Protein AF-A0A2S4LGF0-F1 (afdb_monomer_lite)

Secondary structure (DSSP, 8-state):
-PPPEEEEEEE-TTS-EEEEEEETTEEEEEEEEESSHHHHHHHHHHHHHHHHHTT--EEE-S--TT-SS--

Sequence (71 aa):
MAQRVTYSIVDKPDGRFDLLVLLGGRVLHARTGFMTLAEAEEEVEFLRDLMTACGAPVVREVSFPGLLGSW

Structure (mmCIF, N/CA/C/O backbone):
data_AF-A0A2S4LGF0-F1
#
_entry.id   AF-A0A2S4LGF0-F1
#
loop_
_atom_site.group_PDB
_atom_site.id
_atom_site.type_symbol
_atom_site.label_atom_id
_atom_site.label_alt_id
_atom_site.label_comp_id
_atom_site.label_asym_id
_atom_site.label_entity_id
_atom_site.label_seq_id
_atom_site.pdbx_PDB_ins_code
_atom_site.Cartn_x
_atom_site.Cartn_y
_atom_site.Cartn_z
_atom_site.occupancy
_atom_site.B_iso_or_equiv
_atom_site.auth_seq_id
_atom_site.auth_comp_id
_atom_site.auth_asym_id
_atom_site.auth_atom_id
_atom_site.pdbx_PDB_model_num
ATOM 1 N N . MET A 1 1 ? -14.347 0.575 17.101 1.00 60.41 1 MET A N 1
ATOM 2 C CA . MET A 1 1 ? -12.874 0.454 17.035 1.00 60.41 1 MET A CA 1
ATOM 3 C C . MET A 1 1 ? -12.445 0.765 15.616 1.00 60.41 1 MET A C 1
ATOM 5 O O . MET A 1 1 ? -13.106 0.279 14.707 1.00 60.41 1 MET A O 1
ATOM 9 N N . ALA A 1 2 ? -11.407 1.579 15.426 1.00 61.97 2 ALA A N 1
ATOM 10 C CA . ALA A 1 2 ? -10.882 1.854 14.093 1.00 61.97 2 ALA A CA 1
ATOM 11 C C . ALA A 1 2 ? -10.360 0.556 13.463 1.00 61.97 2 ALA A C 1
ATOM 13 O O . ALA A 1 2 ? -9.577 -0.167 14.083 1.00 61.97 2 ALA A O 1
ATOM 14 N N . GLN A 1 3 ? -10.838 0.228 12.263 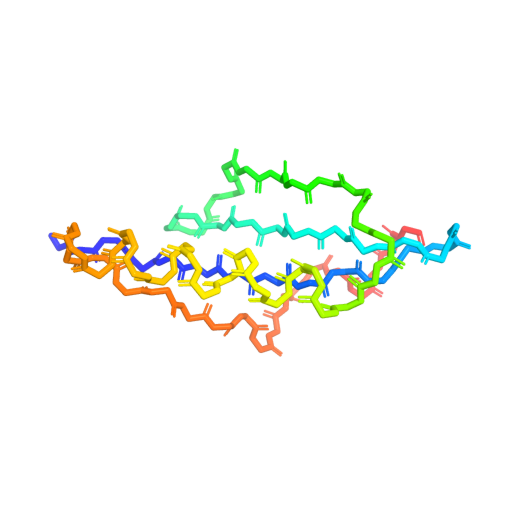1.00 73.62 3 GLN A N 1
ATOM 15 C CA . GLN A 1 3 ? -10.337 -0.922 11.521 1.00 73.62 3 GLN A CA 1
ATOM 16 C C . GLN A 1 3 ? -8.924 -0.618 11.033 1.00 73.62 3 GLN A C 1
ATOM 18 O O . GLN A 1 3 ? -8.670 0.419 10.428 1.00 73.62 3 GLN A O 1
ATOM 23 N N . ARG A 1 4 ? -8.000 -1.534 11.318 1.00 80.06 4 ARG A N 1
ATOM 24 C CA . ARG A 1 4 ? -6.638 -1.470 10.801 1.00 80.06 4 ARG A CA 1
ATOM 25 C C . ARG A 1 4 ? -6.668 -1.747 9.300 1.00 80.06 4 ARG A C 1
ATOM 27 O O . ARG A 1 4 ? -7.274 -2.735 8.875 1.00 80.06 4 ARG A O 1
ATOM 34 N N . VAL A 1 5 ? -5.998 -0.888 8.542 1.00 88.19 5 VAL A N 1
ATOM 35 C CA . VAL A 1 5 ? -5.783 -1.070 7.106 1.00 88.19 5 VAL A CA 1
ATOM 36 C C . VAL A 1 5 ? -4.390 -1.661 6.937 1.00 88.19 5 VAL A C 1
ATOM 38 O O . VAL A 1 5 ? -3.420 -1.088 7.437 1.00 88.19 5 VAL A O 1
ATOM 41 N N . THR A 1 6 ? -4.278 -2.809 6.279 1.00 90.88 6 THR A N 1
ATOM 42 C CA . THR A 1 6 ? -2.981 -3.364 5.876 1.00 90.88 6 THR A CA 1
ATOM 43 C C . THR A 1 6 ? -2.795 -3.216 4.376 1.00 90.88 6 THR A C 1
ATOM 45 O O . THR A 1 6 ? -3.767 -3.226 3.621 1.00 90.88 6 THR A O 1
ATOM 48 N N . TYR A 1 7 ? -1.551 -3.050 3.942 1.00 92.38 7 TYR A N 1
ATOM 49 C CA . TYR A 1 7 ? -1.222 -3.000 2.523 1.00 92.38 7 TYR A CA 1
ATOM 50 C C . TYR A 1 7 ? -0.012 -3.864 2.188 1.00 92.38 7 TYR A C 1
ATOM 52 O O . TYR A 1 7 ? 0.853 -4.102 3.038 1.00 92.38 7 TYR A O 1
ATOM 60 N N . SER A 1 8 ? 0.087 -4.253 0.922 1.00 91.62 8 SER A N 1
ATOM 61 C CA . SER A 1 8 ? 1.277 -4.875 0.357 1.00 91.62 8 SER A CA 1
ATOM 62 C C . SER A 1 8 ? 1.486 -4.453 -1.089 1.00 91.62 8 SER A C 1
ATOM 64 O O . SER A 1 8 ? 0.519 -4.225 -1.811 1.00 91.62 8 SER A O 1
ATOM 66 N N . ILE A 1 9 ? 2.749 -4.369 -1.495 1.00 93.25 9 ILE A N 1
ATOM 67 C CA . ILE A 1 9 ? 3.145 -4.136 -2.883 1.00 93.25 9 ILE A CA 1
ATOM 68 C C . ILE A 1 9 ? 3.674 -5.463 -3.422 1.00 93.25 9 ILE A C 1
ATOM 70 O O . ILE A 1 9 ? 4.583 -6.052 -2.833 1.00 93.25 9 ILE A O 1
ATOM 74 N N . VAL A 1 10 ? 3.084 -5.932 -4.516 1.00 91.62 10 VAL A N 1
ATOM 75 C CA . VAL A 1 10 ? 3.416 -7.193 -5.178 1.00 91.62 10 VAL A 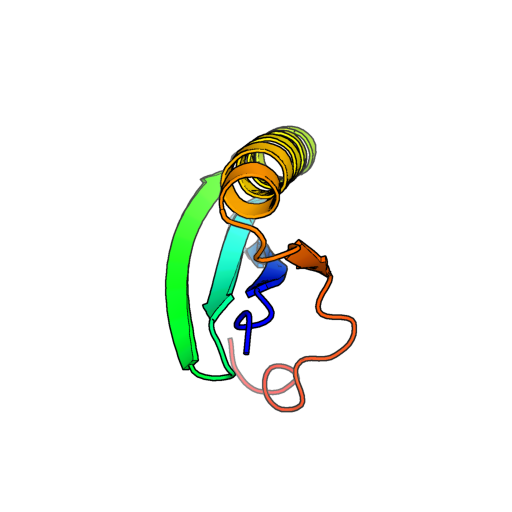CA 1
ATOM 76 C C . VAL A 1 10 ? 4.126 -6.881 -6.486 1.00 91.62 10 VAL A C 1
ATOM 78 O O . VAL A 1 10 ? 3.577 -6.168 -7.321 1.00 91.62 10 VAL A O 1
ATOM 81 N N . ASP A 1 11 ? 5.327 -7.426 -6.654 1.00 93.06 11 ASP A N 1
ATOM 82 C CA . ASP A 1 11 ? 6.046 -7.432 -7.930 1.00 93.06 11 ASP A CA 1
ATOM 83 C C . ASP A 1 11 ? 5.454 -8.518 -8.841 1.00 93.06 11 ASP A C 1
ATOM 85 O O . ASP A 1 11 ? 5.225 -9.656 -8.410 1.00 93.06 11 ASP A O 1
ATOM 89 N N . LYS A 1 12 ? 5.137 -8.152 -10.080 1.00 92.00 12 LYS A N 1
ATOM 90 C CA . LYS A 1 12 ? 4.456 -9.001 -11.052 1.00 92.00 12 LYS A CA 1
ATOM 91 C C . LYS A 1 12 ? 5.447 -9.507 -12.103 1.00 92.00 12 LYS A C 1
ATOM 93 O O . LYS A 1 12 ? 6.368 -8.794 -12.488 1.00 92.00 12 LYS A O 1
ATOM 98 N N . PRO A 1 13 ? 5.228 -10.710 -12.669 1.00 90.56 13 PRO A N 1
ATOM 99 C CA . PRO A 1 13 ? 6.117 -11.260 -13.697 1.00 90.56 13 PRO A CA 1
ATOM 100 C C . PRO A 1 13 ? 6.263 -10.397 -14.962 1.00 90.56 13 PRO A C 1
ATOM 102 O O . PRO A 1 13 ? 7.207 -10.587 -15.723 1.00 90.56 13 PRO A O 1
ATOM 105 N N . ASP A 1 14 ? 5.331 -9.471 -15.208 1.00 90.69 14 ASP A N 1
ATOM 106 C CA . ASP A 1 14 ? 5.373 -8.512 -16.317 1.00 90.69 14 ASP A CA 1
ATOM 107 C C . ASP A 1 14 ? 6.204 -7.249 -16.007 1.00 90.69 14 ASP A C 1
ATOM 109 O O . ASP A 1 14 ? 6.246 -6.327 -16.824 1.00 90.69 14 ASP A O 1
ATOM 113 N N . GLY A 1 15 ? 6.879 -7.210 -14.852 1.00 91.69 15 GLY A N 1
ATOM 114 C CA . GLY A 1 15 ? 7.710 -6.097 -14.395 1.00 91.69 15 GLY A CA 1
ATOM 115 C C . GLY A 1 15 ? 6.919 -4.927 -13.810 1.00 91.69 15 GLY A C 1
ATOM 116 O O . GLY A 1 15 ? 7.482 -3.847 -13.638 1.00 91.69 15 GLY A O 1
ATOM 117 N N . ARG A 1 16 ? 5.620 -5.110 -13.549 1.00 95.81 16 ARG A N 1
ATOM 118 C CA . ARG A 1 16 ? 4.758 -4.104 -12.920 1.00 95.81 16 ARG A CA 1
ATOM 119 C C . ARG A 1 16 ? 4.574 -4.377 -11.436 1.00 95.81 16 ARG A C 1
ATOM 121 O O . ARG A 1 16 ? 4.845 -5.467 -10.944 1.00 95.81 16 ARG A O 1
ATOM 128 N N . PHE A 1 17 ? 4.043 -3.386 -10.732 1.00 94.31 17 PHE A N 1
ATOM 129 C CA . PHE A 1 17 ? 3.706 -3.496 -9.321 1.00 94.31 17 PHE A CA 1
ATOM 130 C C . PHE A 1 17 ? 2.197 -3.367 -9.114 1.00 94.31 17 PHE A C 1
ATOM 132 O O . PHE A 1 17 ? 1.531 -2.546 -9.748 1.00 94.31 17 PHE A O 1
ATOM 139 N N . ASP A 1 18 ? 1.672 -4.160 -8.184 1.00 94.06 18 ASP A N 1
ATOM 140 C CA . ASP A 1 18 ? 0.289 -4.089 -7.721 1.00 94.06 18 ASP A CA 1
ATOM 141 C C . ASP A 1 18 ? 0.261 -3.721 -6.232 1.00 94.06 18 ASP A C 1
ATOM 143 O O . ASP A 1 18 ? 0.976 -4.310 -5.422 1.00 94.06 18 ASP A O 1
ATOM 147 N N . LEU A 1 19 ? -0.598 -2.777 -5.852 1.00 93.38 19 LEU A N 1
ATOM 148 C CA . LEU A 1 19 ? -0.889 -2.434 -4.462 1.00 93.38 19 LEU A CA 1
ATOM 149 C C . LEU A 1 19 ? -2.164 -3.155 -4.015 1.00 93.38 19 LEU A C 1
ATOM 151 O O . LEU A 1 19 ? -3.252 -2.898 -4.532 1.00 93.38 19 LEU A O 1
ATOM 155 N N . LEU A 1 20 ? -2.039 -4.029 -3.021 1.00 92.25 20 LEU A N 1
ATOM 156 C CA . LEU A 1 20 ? -3.155 -4.717 -2.376 1.00 92.25 20 LEU A CA 1
ATOM 157 C C . LEU A 1 20 ? -3.470 -4.052 -1.039 1.00 92.25 20 LEU A C 1
ATOM 159 O O . LEU A 1 20 ? -2.564 -3.823 -0.239 1.00 92.25 20 LEU A O 1
ATOM 163 N N . VAL A 1 21 ? -4.751 -3.784 -0.780 1.00 91.12 21 VAL A N 1
ATOM 164 C CA . VAL A 1 21 ? -5.233 -3.164 0.460 1.00 91.12 21 VAL A CA 1
ATOM 165 C C . VAL A 1 21 ? -6.290 -4.050 1.121 1.00 91.12 21 VAL A C 1
ATOM 167 O O . VAL A 1 21 ? -7.290 -4.451 0.513 1.00 91.12 21 VAL A O 1
ATOM 170 N N . LEU A 1 22 ? -6.069 -4.341 2.400 1.00 88.62 22 LEU A N 1
ATOM 171 C CA . LEU A 1 22 ? -6.923 -5.172 3.235 1.00 88.62 22 LEU A CA 1
ATOM 172 C C . LEU A 1 22 ? -7.506 -4.335 4.375 1.00 88.62 22 LEU A C 1
ATOM 174 O O . LEU A 1 22 ? -6.795 -3.616 5.080 1.00 88.62 22 LEU A O 1
ATOM 178 N N . LEU A 1 23 ? -8.812 -4.480 4.597 1.00 84.25 23 LEU A N 1
ATOM 179 C CA . LEU A 1 23 ? -9.531 -3.822 5.684 1.00 84.25 23 LEU A CA 1
ATOM 180 C C . LEU A 1 23 ? -10.091 -4.893 6.622 1.00 84.25 23 LEU A C 1
ATOM 182 O O . LEU A 1 23 ? -10.921 -5.710 6.223 1.00 84.25 23 LEU A O 1
ATOM 186 N N . GLY A 1 24 ? -9.611 -4.935 7.868 1.00 76.38 24 GLY A N 1
ATOM 187 C CA . GLY A 1 24 ? -10.105 -5.901 8.859 1.00 76.38 24 GLY A CA 1
ATOM 188 C C . GLY A 1 24 ? -9.951 -7.376 8.449 1.00 76.38 24 GLY A C 1
ATOM 189 O O . GLY A 1 24 ? -10.793 -8.195 8.811 1.00 76.38 24 GLY A O 1
ATOM 190 N N . GLY A 1 25 ? -8.909 -7.714 7.677 1.00 68.25 25 GLY A N 1
ATOM 191 C CA . GLY A 1 25 ? -8.623 -9.088 7.237 1.00 68.25 25 GLY A CA 1
ATOM 192 C C . GLY A 1 25 ? -9.443 -9.573 6.036 1.00 68.25 25 GLY A C 1
ATOM 193 O O . GLY A 1 25 ? -9.398 -10.755 5.707 1.00 68.25 25 GLY A O 1
ATOM 194 N N . ARG A 1 26 ? -10.189 -8.684 5.368 1.00 73.56 26 ARG A N 1
ATOM 195 C CA . ARG A 1 26 ? -10.812 -8.958 4.067 1.00 73.56 26 ARG A CA 1
ATOM 196 C C . ARG A 1 26 ? -10.135 -8.100 3.002 1.00 73.56 26 ARG A C 1
ATOM 198 O O . ARG A 1 26 ? -9.935 -6.902 3.209 1.00 73.56 26 ARG A O 1
ATOM 205 N N . VAL A 1 27 ? -9.768 -8.723 1.881 1.00 63.19 27 VAL A N 1
ATOM 206 C CA . VAL A 1 27 ? -9.257 -8.011 0.702 1.00 63.19 27 VAL A CA 1
ATOM 207 C C . VAL A 1 27 ? -10.393 -7.159 0.161 1.00 63.19 27 VAL A C 1
ATOM 209 O O . VAL A 1 27 ? -11.459 -7.690 -0.149 1.00 63.19 27 VAL A O 1
ATOM 212 N N . LEU A 1 28 ? -10.182 -5.846 0.101 1.00 72.19 28 LEU A N 1
ATOM 213 C CA . LEU A 1 28 ? -11.205 -4.919 -0.372 1.00 72.19 28 LEU A CA 1
ATOM 214 C C . LEU A 1 28 ? -10.833 -4.368 -1.744 1.00 72.19 28 LEU A C 1
ATOM 216 O O . LEU A 1 28 ? -11.680 -4.354 -2.635 1.00 72.19 28 LEU A O 1
ATOM 220 N N . HIS A 1 29 ? -9.570 -3.972 -1.936 1.00 83.56 29 HIS A N 1
ATOM 221 C CA . HIS A 1 29 ? -9.145 -3.245 -3.127 1.00 83.56 29 HIS A CA 1
ATOM 222 C C . HIS A 1 29 ? -7.736 -3.621 -3.584 1.00 83.56 29 HIS A C 1
ATOM 224 O O . HIS A 1 29 ? -6.828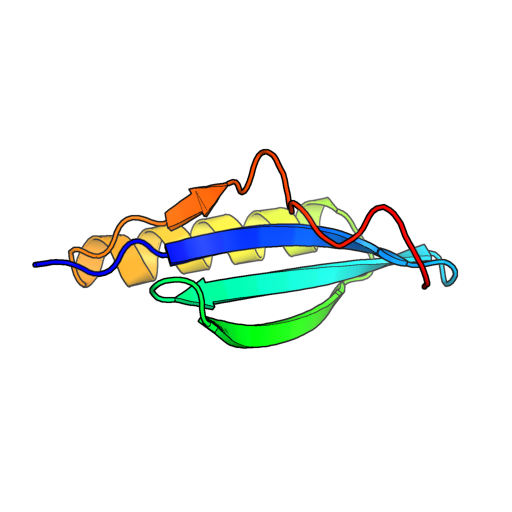 -3.814 -2.777 1.00 83.56 29 HIS A O 1
ATOM 230 N N . ALA A 1 30 ? -7.579 -3.689 -4.903 1.00 89.06 30 ALA A N 1
ATOM 231 C CA . ALA A 1 30 ? -6.301 -3.784 -5.579 1.00 89.06 30 ALA A CA 1
ATOM 232 C C . ALA A 1 30 ? -6.201 -2.613 -6.556 1.00 89.06 30 ALA A C 1
ATOM 234 O O . ALA A 1 30 ? -7.135 -2.366 -7.323 1.00 89.06 30 ALA A O 1
ATOM 235 N N . ARG A 1 31 ? -5.077 -1.903 -6.526 1.00 92.25 31 ARG A N 1
ATOM 236 C CA . ARG A 1 31 ? -4.705 -0.949 -7.567 1.00 92.25 31 ARG A CA 1
ATOM 237 C C . ARG A 1 31 ? -3.509 -1.533 -8.301 1.00 92.25 31 ARG A C 1
ATOM 239 O O . ARG A 1 31 ? -2.477 -1.782 -7.691 1.00 92.25 31 ARG A O 1
ATOM 246 N N . THR A 1 32 ? -3.694 -1.826 -9.580 1.00 92.25 32 THR A N 1
ATOM 247 C CA . THR A 1 32 ? -2.773 -2.668 -10.348 1.00 92.25 32 THR A CA 1
ATOM 248 C C . THR A 1 32 ? -2.065 -1.891 -11.445 1.00 92.25 32 THR A C 1
ATOM 250 O O . THR A 1 32 ? -2.640 -0.955 -12.006 1.00 92.25 32 THR A O 1
ATOM 253 N N . GLY A 1 33 ? -0.882 -2.358 -11.836 1.00 92.69 33 GLY A N 1
ATOM 254 C CA . GLY A 1 33 ? -0.203 -1.903 -13.047 1.00 92.69 33 GLY A CA 1
ATOM 255 C C . GLY A 1 33 ? 0.648 -0.643 -12.895 1.00 92.69 33 GLY A C 1
ATOM 256 O O . GLY A 1 33 ? 0.806 0.086 -13.874 1.00 92.69 33 GLY A O 1
ATOM 257 N N . PHE A 1 34 ? 1.199 -0.396 -11.706 1.00 95.56 34 PHE A N 1
ATOM 258 C CA . PHE A 1 34 ? 2.257 0.599 -11.524 1.00 95.56 34 PHE A CA 1
ATOM 259 C C . PHE A 1 34 ? 3.506 0.170 -12.302 1.00 95.56 34 PHE A C 1
ATOM 261 O O . PHE A 1 34 ? 3.871 -1.007 -12.296 1.00 95.56 34 PHE A O 1
ATOM 268 N N . MET A 1 35 ? 4.156 1.108 -12.985 1.00 96.19 35 MET A N 1
ATOM 269 C CA . MET A 1 35 ? 5.343 0.825 -13.797 1.00 96.19 35 MET A CA 1
ATOM 270 C C . MET A 1 35 ? 6.612 0.796 -12.953 1.00 96.19 35 MET A C 1
ATOM 272 O O . MET A 1 35 ? 7.600 0.179 -13.344 1.00 96.19 35 MET A O 1
ATOM 276 N N . THR A 1 36 ? 6.601 1.468 -11.801 1.00 95.62 36 THR A N 1
ATOM 277 C CA . THR A 1 36 ? 7.742 1.499 -10.886 1.00 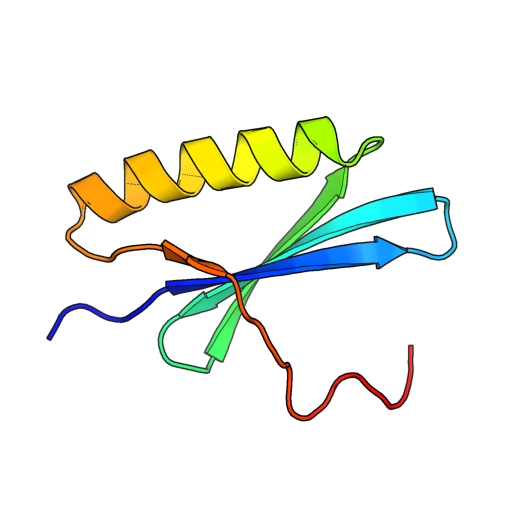95.62 36 THR A CA 1
ATOM 278 C C . THR A 1 36 ? 7.308 1.278 -9.442 1.00 95.62 36 THR A C 1
ATOM 280 O O . THR A 1 36 ? 6.170 1.558 -9.065 1.00 95.62 36 THR A O 1
ATOM 283 N N . LEU A 1 37 ? 8.245 0.810 -8.614 1.00 94.38 37 LEU A N 1
ATOM 284 C CA . LEU A 1 37 ? 8.030 0.705 -7.172 1.00 94.38 37 LEU A CA 1
ATOM 285 C C . LEU A 1 37 ? 7.744 2.079 -6.547 1.00 94.38 37 LEU A C 1
ATOM 287 O O . LEU A 1 37 ? 6.884 2.173 -5.681 1.00 94.38 37 LEU A O 1
ATOM 291 N N . ALA A 1 38 ? 8.409 3.136 -7.024 1.00 96.06 38 ALA A N 1
ATOM 292 C CA . ALA A 1 38 ? 8.229 4.494 -6.515 1.00 96.06 38 ALA A CA 1
ATOM 293 C C . ALA A 1 38 ? 6.785 4.990 -6.696 1.00 96.06 38 ALA A C 1
ATOM 295 O O . ALA A 1 38 ? 6.201 5.517 -5.758 1.00 96.06 38 ALA A O 1
ATOM 296 N N . GLU A 1 39 ? 6.169 4.734 -7.856 1.00 96.31 39 GLU A N 1
ATOM 297 C CA . GLU A 1 39 ? 4.755 5.073 -8.087 1.00 96.31 39 GLU A CA 1
ATOM 298 C C . GLU A 1 39 ? 3.818 4.333 -7.115 1.00 96.31 39 GLU A C 1
ATOM 300 O O . GLU A 1 39 ? 2.841 4.900 -6.625 1.00 96.31 39 GLU A O 1
ATOM 305 N N . ALA A 1 40 ? 4.109 3.063 -6.815 1.00 95.50 40 ALA A N 1
ATOM 306 C CA . ALA A 1 40 ? 3.331 2.293 -5.848 1.00 95.50 40 ALA A CA 1
ATOM 307 C C . ALA A 1 40 ? 3.541 2.792 -4.404 1.00 95.50 40 ALA A C 1
ATOM 309 O O . ALA A 1 40 ? 2.613 2.747 -3.596 1.00 95.50 40 ALA A O 1
ATOM 310 N N . GLU A 1 41 ? 4.740 3.268 -4.065 1.00 95.31 41 GLU A N 1
ATOM 311 C CA . GLU A 1 41 ? 5.054 3.856 -2.759 1.00 95.31 41 GLU A CA 1
ATOM 312 C C . GLU A 1 41 ? 4.395 5.230 -2.566 1.00 95.31 41 GLU A C 1
ATOM 314 O O . GLU A 1 41 ? 3.808 5.461 -1.509 1.00 95.31 41 GLU A O 1
ATOM 319 N N . GLU A 1 42 ? 4.390 6.092 -3.587 1.00 96.69 42 GLU A N 1
ATOM 320 C CA . GLU A 1 42 ? 3.661 7.372 -3.576 1.00 96.69 42 GLU A CA 1
ATOM 321 C C . GLU A 1 42 ? 2.158 7.161 -3.333 1.00 96.69 42 GLU A C 1
ATOM 323 O O . GLU A 1 42 ? 1.535 7.858 -2.528 1.00 96.69 42 GLU A O 1
ATOM 328 N N . GLU A 1 43 ? 1.569 6.140 -3.961 1.00 95.69 43 GLU A N 1
ATOM 329 C CA . GLU A 1 43 ? 0.171 5.778 -3.716 1.00 95.69 43 GLU A 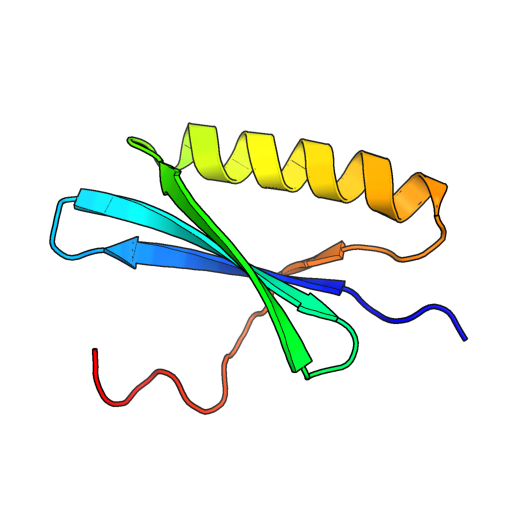CA 1
ATOM 330 C C . GLU A 1 43 ? -0.070 5.338 -2.259 1.00 95.69 43 GLU A C 1
ATOM 332 O O . GLU A 1 43 ? -1.106 5.654 -1.667 1.00 95.69 43 GLU A O 1
ATOM 337 N N . VAL A 1 44 ? 0.878 4.616 -1.654 1.00 95.00 44 V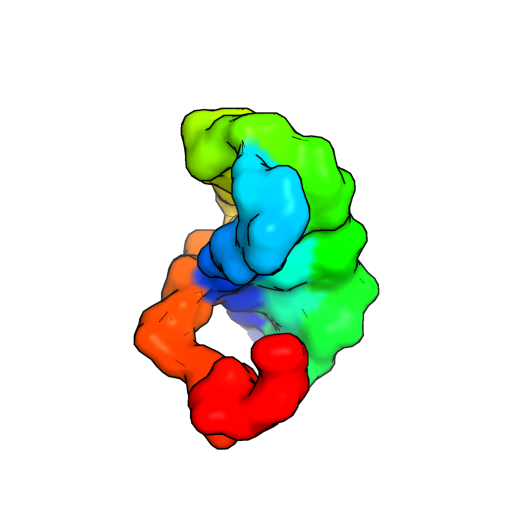AL A N 1
ATOM 338 C CA . VAL A 1 44 ? 0.798 4.211 -0.241 1.00 95.00 44 VAL A CA 1
ATOM 339 C C . VAL A 1 44 ? 0.862 5.421 0.689 1.00 95.00 44 VAL A C 1
ATOM 341 O O . VAL A 1 44 ? 0.172 5.432 1.712 1.00 95.00 44 VAL A O 1
ATOM 344 N N . GLU A 1 45 ? 1.677 6.424 0.368 1.00 95.62 45 GLU A N 1
ATOM 345 C CA . GLU A 1 45 ? 1.737 7.677 1.124 1.00 95.62 45 GLU A CA 1
ATOM 346 C C . GLU A 1 45 ? 0.407 8.428 1.051 1.00 95.62 45 GLU A C 1
ATOM 348 O O . GLU A 1 45 ? -0.168 8.752 2.093 1.00 95.62 45 GLU A O 1
ATOM 353 N N . PHE A 1 46 ? -0.163 8.571 -0.148 1.00 94.38 46 PHE A N 1
ATOM 354 C CA . PHE A 1 46 ? -1.497 9.148 -0.317 1.00 94.38 46 PHE A CA 1
ATOM 355 C C . PHE A 1 46 ? -2.566 8.391 0.493 1.00 94.38 46 PHE A C 1
ATOM 357 O O . PHE A 1 46 ? -3.380 8.996 1.198 1.00 94.38 46 PHE A O 1
ATOM 364 N N . LEU A 1 47 ? -2.544 7.054 0.449 1.00 92.88 47 LEU A N 1
ATOM 365 C CA . LEU A 1 47 ? -3.459 6.213 1.221 1.00 92.88 47 LEU A CA 1
ATOM 366 C C . LEU A 1 47 ? -3.283 6.414 2.735 1.00 92.88 47 LEU A C 1
ATOM 368 O O . LEU A 1 47 ? -4.272 6.450 3.472 1.00 92.88 47 LEU A O 1
ATOM 372 N N . ARG A 1 48 ? -2.041 6.543 3.217 1.00 92.50 48 ARG A N 1
ATOM 373 C CA . ARG A 1 48 ? -1.743 6.817 4.630 1.00 92.50 48 ARG A CA 1
ATOM 374 C C . ARG A 1 48 ? -2.329 8.142 5.078 1.00 92.50 48 ARG A C 1
ATOM 376 O O . ARG A 1 48 ? -2.963 8.165 6.135 1.00 92.50 48 ARG A O 1
ATOM 383 N N . ASP A 1 49 ? -2.152 9.200 4.298 1.00 94.25 49 ASP A N 1
ATOM 384 C CA . ASP A 1 49 ? -2.675 10.526 4.628 1.00 94.25 49 ASP A CA 1
ATOM 385 C C . ASP A 1 49 ? -4.204 10.506 4.698 1.00 94.25 49 ASP A C 1
ATOM 387 O O . ASP A 1 49 ? -4.797 10.921 5.701 1.00 94.25 49 ASP A O 1
ATOM 391 N N . LEU A 1 50 ? -4.843 9.919 3.680 1.00 91.56 50 LEU A N 1
ATOM 392 C CA . LEU A 1 50 ? -6.296 9.797 3.603 1.00 91.56 50 LEU A CA 1
ATOM 393 C C . LEU A 1 50 ? -6.867 9.028 4.801 1.00 91.56 50 LEU A C 1
ATOM 395 O O . LEU A 1 50 ? -7.781 9.494 5.482 1.00 91.56 50 LEU A O 1
ATOM 399 N N . MET A 1 51 ? -6.323 7.847 5.084 1.00 89.31 51 MET A N 1
ATOM 400 C CA . MET A 1 51 ? -6.876 6.979 6.119 1.00 89.31 51 MET A CA 1
ATOM 401 C C . MET A 1 51 ? -6.521 7.449 7.537 1.00 89.31 51 MET A C 1
ATOM 403 O O . MET A 1 51 ? -7.297 7.225 8.470 1.00 89.31 51 MET A O 1
ATOM 407 N N . THR A 1 52 ? -5.402 8.163 7.709 1.00 89.62 52 THR A N 1
ATOM 408 C CA . THR A 1 52 ? -5.072 8.854 8.967 1.00 89.62 52 THR A CA 1
ATOM 409 C C . THR A 1 52 ? -6.115 9.917 9.295 1.00 89.62 52 THR A C 1
ATOM 411 O O . THR A 1 52 ? -6.577 9.967 10.436 1.00 89.62 52 THR A O 1
ATOM 414 N N . ALA A 1 53 ? -6.574 10.695 8.306 1.00 90.12 53 ALA A N 1
ATOM 415 C CA . ALA A 1 53 ? -7.671 11.647 8.499 1.00 90.12 53 ALA A CA 1
ATOM 416 C C . ALA A 1 53 ? -8.990 10.960 8.913 1.00 90.12 53 ALA A C 1
ATOM 418 O O . ALA A 1 53 ? -9.793 11.540 9.642 1.00 90.12 53 ALA A O 1
ATOM 419 N N . CYS A 1 54 ? -9.194 9.701 8.513 1.00 88.00 54 CYS A N 1
ATOM 420 C CA . CYS A 1 54 ? -10.331 8.874 8.928 1.00 88.00 54 CYS A CA 1
ATOM 421 C C . CYS A 1 54 ? -10.125 8.135 10.268 1.00 88.00 54 CYS A C 1
ATOM 423 O O . CYS A 1 54 ? -11.006 7.386 10.694 1.00 88.00 54 CYS A O 1
ATOM 425 N N . GLY A 1 55 ? -8.976 8.300 10.934 1.00 88.62 55 GLY A N 1
ATOM 426 C CA . GLY A 1 55 ? -8.645 7.598 12.178 1.00 88.62 55 GLY A CA 1
ATOM 427 C C . GLY A 1 55 ? -8.336 6.105 12.007 1.00 88.62 55 GLY A C 1
ATOM 428 O O . GLY A 1 55 ? -8.383 5.362 12.987 1.00 88.62 55 GLY A O 1
ATOM 429 N N . ALA A 1 56 ? -8.027 5.653 10.788 1.00 87.62 56 ALA A N 1
ATOM 430 C CA . ALA A 1 56 ? -7.755 4.260 10.437 1.00 87.62 56 ALA A CA 1
ATOM 431 C C . ALA A 1 56 ? -6.319 4.108 9.891 1.00 87.62 56 ALA A C 1
ATOM 433 O O . ALA A 1 56 ? -6.118 4.077 8.683 1.00 87.62 56 ALA A O 1
ATOM 434 N N . PRO A 1 57 ? -5.285 4.023 10.744 1.00 86.06 57 PRO A N 1
ATOM 435 C CA . PRO A 1 57 ? -3.900 4.026 10.279 1.00 86.06 57 PRO A CA 1
ATOM 436 C C . PRO A 1 57 ? -3.577 2.830 9.369 1.00 86.06 57 PRO A C 1
ATOM 438 O O . PRO A 1 57 ? -4.003 1.695 9.621 1.00 86.06 57 PRO A O 1
ATOM 441 N N . VAL A 1 58 ? -2.779 3.103 8.334 1.00 89.94 58 VAL A N 1
ATOM 442 C CA . VAL A 1 58 ? -2.343 2.137 7.316 1.00 89.94 58 VAL A CA 1
ATOM 443 C C . VAL A 1 58 ? -0.977 1.578 7.689 1.00 89.94 58 VAL A C 1
ATOM 445 O O . VAL A 1 58 ? -0.010 2.318 7.878 1.00 89.94 58 VAL A O 1
ATOM 448 N N . VAL A 1 59 ? -0.878 0.256 7.771 1.00 88.44 59 VAL A N 1
ATOM 449 C CA . VAL A 1 59 ? 0.344 -0.455 8.159 1.00 88.44 59 VAL A CA 1
ATOM 450 C C . VAL A 1 59 ? 0.766 -1.450 7.086 1.00 88.44 59 VAL A C 1
ATOM 452 O O . VAL A 1 59 ? -0.066 -2.065 6.425 1.00 88.44 59 VAL A O 1
ATOM 455 N N . ARG A 1 60 ? 2.077 -1.616 6.904 1.00 86.88 60 ARG A N 1
ATOM 456 C CA . ARG A 1 60 ? 2.604 -2.582 5.937 1.00 86.88 60 ARG A CA 1
ATOM 457 C C . ARG A 1 60 ? 2.350 -3.998 6.436 1.00 86.88 60 ARG A C 1
ATOM 459 O O . ARG A 1 60 ? 2.619 -4.303 7.598 1.00 86.88 60 ARG A O 1
ATOM 466 N N . GLU A 1 61 ? 1.858 -4.860 5.561 1.00 81.25 61 GLU A N 1
ATOM 467 C CA . GLU A 1 61 ? 1.719 -6.281 5.843 1.00 81.25 61 GLU A CA 1
ATOM 468 C C . GLU A 1 61 ? 3.093 -6.949 5.743 1.00 81.25 61 GLU A C 1
ATOM 470 O O . GLU A 1 61 ? 3.708 -6.994 4.681 1.00 81.25 61 GLU A O 1
ATOM 475 N N . VAL A 1 62 ? 3.615 -7.418 6.879 1.00 65.19 62 VAL A N 1
ATOM 476 C CA . VAL A 1 62 ? 4.955 -8.034 6.965 1.00 65.19 62 VAL A CA 1
ATOM 477 C C . VAL A 1 62 ? 4.910 -9.529 6.617 1.00 65.19 62 VAL A C 1
ATOM 479 O O . VAL A 1 62 ? 5.937 -10.147 6.364 1.00 65.19 62 VAL A O 1
ATOM 482 N N . SER A 1 63 ? 3.721 -10.130 6.585 1.00 56.91 63 SER A N 1
ATOM 483 C CA . SER A 1 63 ? 3.532 -11.535 6.227 1.00 56.91 63 SER A CA 1
ATOM 484 C C . SER A 1 63 ? 2.094 -11.768 5.783 1.00 56.91 63 SER A C 1
ATOM 486 O O . SER A 1 63 ? 1.178 -11.612 6.580 1.00 56.91 63 SER A O 1
ATOM 488 N N . PHE A 1 64 ? 1.895 -12.175 4.529 1.00 53.50 64 PHE A N 1
ATOM 489 C CA . PHE A 1 64 ? 0.665 -12.862 4.146 1.00 53.50 64 PHE A CA 1
ATOM 490 C C . PHE A 1 64 ? 0.827 -14.335 4.519 1.00 53.50 64 PHE A C 1
ATOM 492 O O . PHE A 1 64 ? 1.653 -15.009 3.898 1.00 53.50 64 PHE A O 1
ATOM 499 N N . PRO A 1 65 ? 0.040 -14.900 5.448 1.00 43.47 65 PRO A N 1
ATOM 500 C CA . PRO A 1 65 ? 0.117 -16.324 5.775 1.00 43.47 65 PRO A CA 1
ATOM 501 C C . PRO A 1 65 ? -0.440 -17.245 4.666 1.00 43.47 65 PRO A C 1
ATOM 503 O O . PRO A 1 65 ? -0.849 -18.364 4.955 1.00 43.47 65 PRO A O 1
ATOM 506 N N . GLY A 1 66 ? -0.496 -16.805 3.402 1.00 46.97 66 GLY A N 1
ATOM 507 C CA . GLY A 1 66 ? -1.174 -17.541 2.329 1.00 46.97 66 GLY A CA 1
ATOM 508 C C . GLY A 1 66 ? -0.736 -17.247 0.892 1.00 46.97 66 GLY A C 1
ATOM 509 O O . GLY A 1 66 ? -1.350 -17.788 -0.016 1.00 46.97 66 GLY A O 1
ATOM 510 N N . LEU A 1 67 ? 0.300 -16.428 0.659 1.00 50.69 67 LEU A N 1
ATOM 511 C CA . LEU A 1 67 ? 0.775 -16.086 -0.698 1.00 50.69 67 LEU A CA 1
ATOM 512 C C . LEU A 1 67 ? 2.159 -16.665 -1.050 1.00 50.69 67 LEU A C 1
ATOM 514 O O . LEU A 1 67 ? 2.717 -16.326 -2.084 1.00 50.69 67 LEU A O 1
ATOM 518 N N . LEU A 1 68 ? 2.701 -17.582 -0.236 1.00 47.38 68 LEU A N 1
ATOM 519 C CA . LEU A 1 68 ? 3.870 -18.404 -0.608 1.00 47.38 68 LEU A CA 1
ATOM 520 C C . LEU A 1 68 ? 3.499 -19.627 -1.473 1.00 47.38 68 LEU A C 1
ATOM 522 O O . LEU A 1 68 ? 4.324 -20.512 -1.684 1.00 47.38 68 LEU A O 1
ATOM 526 N N . GLY A 1 69 ? 2.267 -19.696 -1.977 1.00 40.34 69 GLY A N 1
ATOM 527 C CA . GLY A 1 69 ? 1.819 -20.736 -2.892 1.00 40.34 69 GLY A CA 1
ATOM 528 C C . GLY A 1 69 ? 0.889 -20.149 -3.944 1.00 40.34 69 GLY A C 1
ATOM 529 O O . GLY A 1 69 ? -0.120 -19.546 -3.595 1.00 40.34 69 GLY A O 1
ATOM 530 N N . SER A 1 70 ? 1.245 -20.358 -5.210 1.00 39.78 70 SER A N 1
ATOM 531 C CA . SER A 1 70 ? 0.481 -20.066 -6.432 1.00 39.78 70 SER A CA 1
ATOM 532 C C . SER A 1 70 ? 0.163 -18.598 -6.738 1.00 39.78 70 SER A C 1
ATOM 534 O O . SER A 1 70 ? -0.929 -18.131 -6.427 1.00 39.78 70 SER A O 1
ATOM 536 N N . TRP A 1 71 ? 1.082 -17.945 -7.457 1.00 45.69 71 TRP A N 1
ATOM 537 C CA . TRP A 1 71 ? 0.790 -17.113 -8.633 1.00 45.69 71 TRP A CA 1
ATOM 538 C C . TRP A 1 71 ? 1.877 -17.342 -9.680 1.00 45.69 71 TRP A C 1
ATOM 540 O O . TRP A 1 71 ? 3.045 -17.513 -9.262 1.00 45.69 71 TRP A O 1
#

Radius of gyration: 12.42 Å; chains: 1; bounding box: 21×32×33 Å

Foldseek 3Di:
DAWAKEWDWDQDPVQFIKIWIDTNNHTDDIDTGHNDPVVVVVVVVVVQVVVVVVVHGYYYDPDDPPPVDDD

pLDDT: mean 82.94, std 16.19, range [39.78, 96.69]